Protein AF-A0A9D7JRC1-F1 (afdb_monomer_lite)

Structure (mmCIF, N/CA/C/O backbone):
data_AF-A0A9D7JRC1-F1
#
_entry.id   AF-A0A9D7JRC1-F1
#
loop_
_atom_site.group_PDB
_atom_site.id
_atom_site.type_symbol
_atom_site.label_atom_id
_atom_site.label_alt_id
_atom_site.label_comp_id
_atom_site.label_asym_id
_atom_site.label_entity_id
_atom_site.label_seq_id
_atom_site.pdbx_PDB_ins_code
_atom_site.Cartn_x
_atom_site.Cartn_y
_atom_site.Cartn_z
_atom_site.occupancy
_atom_site.B_iso_or_equiv
_atom_site.auth_seq_id
_atom_site.auth_comp_id
_atom_site.auth_asym_id
_atom_site.auth_atom_id
_atom_site.pdbx_PDB_model_num
ATOM 1 N N . MET A 1 1 ? -6.887 11.739 2.227 1.00 33.28 1 MET A N 1
ATOM 2 C CA . MET A 1 1 ? -5.736 11.980 3.111 1.00 33.28 1 MET A CA 1
ATOM 3 C C . MET A 1 1 ? -4.594 11.158 2.545 1.00 33.28 1 MET A C 1
ATOM 5 O O . MET A 1 1 ? -4.739 9.952 2.446 1.00 33.28 1 MET A O 1
ATOM 9 N N . HIS A 1 2 ? -3.573 11.806 1.991 1.00 31.41 2 HIS A N 1
ATOM 10 C CA . HIS A 1 2 ? -2.373 11.128 1.506 1.00 31.41 2 HIS A CA 1
ATOM 11 C C . HIS A 1 2 ? -1.482 10.971 2.737 1.00 31.41 2 HIS A C 1
ATOM 13 O O . HIS A 1 2 ? -1.171 11.988 3.360 1.00 31.41 2 HIS A O 1
ATOM 19 N N . ILE A 1 3 ? -1.153 9.743 3.146 1.00 41.97 3 ILE A N 1
ATOM 20 C CA . ILE A 1 3 ? -0.092 9.549 4.139 1.00 41.97 3 ILE A CA 1
ATOM 21 C C . ILE A 1 3 ? 1.194 9.801 3.362 1.00 41.97 3 ILE A C 1
ATOM 23 O O . ILE A 1 3 ? 1.732 8.914 2.715 1.00 41.97 3 ILE A O 1
ATOM 27 N N . GLY A 1 4 ? 1.553 11.079 3.262 1.00 35.25 4 GLY A N 1
ATOM 28 C CA . GLY A 1 4 ? 2.686 11.519 2.473 1.00 35.25 4 GLY A CA 1
ATOM 29 C C . GLY A 1 4 ? 3.962 11.108 3.174 1.00 35.25 4 GLY A C 1
ATOM 30 O O . GLY A 1 4 ? 4.413 11.793 4.083 1.00 35.25 4 GLY A O 1
ATOM 31 N N . PHE A 1 5 ? 4.566 10.028 2.715 1.00 43.34 5 PHE A N 1
ATOM 32 C CA . PHE A 1 5 ? 6.009 9.916 2.749 1.00 43.34 5 PHE A CA 1
ATOM 33 C C . PHE A 1 5 ? 6.489 10.697 1.517 1.00 43.34 5 PHE A C 1
ATOM 35 O O . PHE A 1 5 ? 6.494 10.199 0.402 1.00 43.34 5 PHE A O 1
ATOM 42 N N . GLN A 1 6 ? 6.748 11.997 1.639 1.00 33.25 6 GLN A N 1
ATOM 43 C CA . GLN A 1 6 ? 7.232 12.743 0.476 1.00 33.25 6 GLN A CA 1
ATOM 44 C C . GLN A 1 6 ? 8.695 12.388 0.209 1.00 33.25 6 GLN A C 1
ATOM 46 O O . GLN A 1 6 ? 9.556 12.537 1.074 1.00 33.25 6 GLN A O 1
ATOM 51 N N . SER A 1 7 ? 8.975 11.938 -1.013 1.00 42.53 7 SER A N 1
ATOM 52 C CA . SER A 1 7 ? 10.326 11.808 -1.548 1.00 42.53 7 SER A CA 1
ATOM 53 C C . SER A 1 7 ? 10.905 13.190 -1.825 1.00 42.53 7 SER A C 1
ATOM 55 O O . SER A 1 7 ? 10.762 13.740 -2.913 1.00 42.53 7 SER A O 1
ATOM 57 N N . THR A 1 8 ? 11.555 13.764 -0.817 1.00 30.92 8 THR A N 1
ATOM 58 C CA . THR A 1 8 ? 12.654 14.713 -0.994 1.00 30.92 8 THR A CA 1
ATOM 59 C C . THR A 1 8 ? 13.619 14.540 0.166 1.00 30.92 8 THR A C 1
ATOM 61 O O . THR A 1 8 ? 13.218 14.510 1.327 1.00 30.92 8 THR A O 1
ATOM 64 N N . ALA A 1 9 ? 14.901 14.404 -0.156 1.00 36.81 9 ALA A N 1
ATOM 65 C CA . ALA A 1 9 ? 15.977 14.329 0.813 1.00 36.81 9 ALA A CA 1
ATOM 66 C C . ALA A 1 9 ? 15.860 15.426 1.890 1.00 36.81 9 ALA A C 1
ATOM 68 O O . ALA A 1 9 ? 15.791 16.606 1.564 1.00 36.81 9 ALA A O 1
ATOM 69 N N . ALA A 1 10 ? 15.925 14.999 3.154 1.00 37.78 10 ALA A N 1
ATOM 70 C CA . ALA A 1 10 ? 16.220 15.809 4.333 1.00 37.78 10 ALA A CA 1
ATOM 71 C C . ALA A 1 10 ? 15.258 16.972 4.649 1.00 37.78 10 ALA A C 1
ATOM 73 O O . ALA A 1 10 ? 15.657 18.122 4.550 1.00 37.78 10 ALA A O 1
ATOM 74 N N . GLU A 1 11 ? 14.064 16.687 5.181 1.00 38.75 11 GLU A N 1
ATOM 75 C CA . GLU A 1 11 ? 13.362 17.629 6.072 1.00 38.75 11 GLU A CA 1
ATOM 76 C C . GLU A 1 11 ? 12.356 16.891 6.991 1.00 38.75 11 GLU A C 1
ATOM 78 O O . GLU A 1 11 ? 11.289 16.472 6.569 1.00 38.75 11 GLU A O 1
ATOM 83 N N . GLN A 1 12 ? 12.768 16.703 8.255 1.00 42.84 12 GLN A N 1
ATOM 84 C CA . GLN A 1 12 ? 11.981 16.395 9.469 1.00 42.84 12 GLN A CA 1
ATOM 85 C C . GLN A 1 12 ? 10.969 15.223 9.426 1.00 42.84 12 GLN A C 1
ATOM 87 O O . GLN A 1 12 ? 9.782 15.388 9.167 1.00 42.84 12 GLN A O 1
ATOM 92 N N . ASN A 1 13 ? 11.454 14.041 9.828 1.00 50.03 13 ASN A N 1
ATOM 93 C CA . ASN A 1 13 ? 10.688 12.809 10.057 1.00 50.03 13 ASN A CA 1
ATOM 94 C C . ASN A 1 13 ? 9.872 12.836 11.367 1.00 50.03 13 ASN A C 1
ATOM 96 O O . ASN A 1 13 ? 10.121 12.019 12.253 1.00 50.03 13 ASN A O 1
ATOM 100 N N . ASP A 1 14 ? 8.903 13.736 11.502 1.00 48.22 14 ASP A N 1
ATOM 101 C CA . ASP A 1 14 ? 7.807 13.483 12.442 1.00 48.22 14 ASP A CA 1
ATOM 102 C C . ASP A 1 14 ? 6.660 12.837 11.657 1.00 48.22 14 ASP A C 1
ATOM 104 O O . ASP A 1 14 ? 6.230 13.402 10.646 1.00 48.22 14 ASP A O 1
ATOM 108 N N . PRO A 1 15 ? 6.139 11.664 12.073 1.00 55.09 15 PRO A N 1
ATOM 109 C CA . PRO A 1 15 ? 4.918 11.137 11.484 1.00 55.09 15 PRO A CA 1
ATOM 110 C C . PRO A 1 15 ? 3.844 12.229 11.533 1.00 55.09 15 PRO A C 1
ATOM 112 O O . PRO A 1 15 ? 3.606 12.832 12.575 1.00 55.09 15 PRO A O 1
ATOM 115 N N . VAL A 1 16 ? 3.203 12.530 10.407 1.00 69.56 16 VAL A N 1
ATOM 116 C CA . VAL A 1 16 ? 2.115 13.529 10.357 1.00 69.56 16 VAL A CA 1
ATOM 117 C C . VAL A 1 16 ? 0.752 12.859 10.602 1.00 69.56 16 VAL A C 1
ATOM 119 O O . VAL A 1 16 ? -0.287 13.511 10.572 1.00 69.56 16 VAL A O 1
ATOM 122 N N . PHE A 1 17 ? 0.743 11.549 10.866 1.00 79.62 17 PHE A N 1
ATOM 123 C CA . PHE A 1 17 ? -0.460 10.744 11.035 1.00 79.62 17 PHE A CA 1
ATOM 124 C C . PHE A 1 17 ? -0.294 9.736 12.176 1.00 79.62 17 PHE A C 1
ATOM 126 O O . PHE A 1 17 ? 0.661 8.960 12.190 1.00 79.62 17 PHE A O 1
ATOM 133 N N . TYR A 1 18 ? -1.228 9.751 13.123 1.00 88.06 18 TYR A N 1
ATOM 134 C CA . TYR A 1 18 ? -1.221 8.912 14.320 1.00 88.06 18 TYR A CA 1
ATOM 135 C C . TYR A 1 18 ? -2.614 8.336 14.604 1.00 88.06 18 TYR A C 1
ATOM 137 O O . TYR A 1 18 ? -3.615 8.750 14.023 1.00 88.06 18 TYR A O 1
ATOM 145 N N . GLU A 1 19 ? -2.708 7.444 15.590 1.00 92.19 19 GLU A N 1
ATOM 146 C CA . GLU A 1 19 ? -3.973 6.850 16.048 1.00 92.19 19 GLU A CA 1
ATOM 147 C C . GLU A 1 19 ? -5.077 7.886 16.346 1.00 92.19 19 GLU A C 1
ATOM 149 O O . GLU A 1 19 ? -6.242 7.672 16.013 1.00 92.19 19 GLU A O 1
ATOM 154 N N . LYS A 1 20 ? -4.729 9.052 16.910 1.00 93.50 20 LYS A N 1
ATOM 155 C CA . LYS A 1 20 ? -5.700 10.131 17.185 1.00 93.50 20 LYS A CA 1
ATOM 156 C C . LYS A 1 20 ? -6.410 10.635 15.920 1.00 93.50 20 LYS A C 1
ATOM 158 O O . LYS A 1 20 ? -7.572 11.028 15.986 1.00 93.50 20 LYS A O 1
ATOM 163 N N . ASP A 1 21 ? -5.727 10.618 14.776 1.00 93.75 21 ASP A N 1
ATOM 164 C CA . ASP A 1 21 ? -6.281 11.072 13.501 1.00 93.75 21 ASP A CA 1
ATOM 165 C C . ASP A 1 21 ? -7.280 10.036 12.963 1.00 93.75 21 ASP A C 1
ATOM 167 O O . ASP A 1 21 ? -8.340 10.393 12.451 1.00 93.75 21 ASP A O 1
ATOM 171 N N . ILE A 1 22 ? -7.004 8.747 13.177 1.00 94.69 22 ILE A N 1
ATOM 172 C CA . ILE A 1 22 ? -7.907 7.627 12.868 1.00 94.69 22 ILE A CA 1
ATOM 173 C C . ILE A 1 22 ? -9.170 7.696 13.734 1.00 94.69 22 ILE A C 1
ATOM 175 O O . ILE A 1 22 ? -10.284 7.590 13.217 1.00 94.69 22 ILE A O 1
ATOM 179 N N . GLN A 1 23 ? -9.019 7.951 15.036 1.00 94.25 23 GLN A N 1
ATOM 180 C CA . GLN A 1 23 ? -10.153 8.140 15.946 1.00 94.25 23 GLN A CA 1
ATOM 181 C C . GLN A 1 23 ? -11.027 9.323 15.521 1.00 94.25 23 GLN A C 1
ATOM 183 O O . GLN A 1 23 ? -12.253 9.216 15.519 1.00 94.25 23 GLN A O 1
ATOM 188 N N . TYR A 1 24 ? -10.409 10.436 15.118 1.00 95.62 24 TYR A N 1
ATOM 189 C CA . TYR A 1 24 ? -11.132 11.587 14.585 1.00 95.62 24 TYR A CA 1
ATOM 190 C C . TYR A 1 24 ? -11.918 11.233 13.312 1.00 95.62 24 TYR A C 1
ATOM 192 O O . TY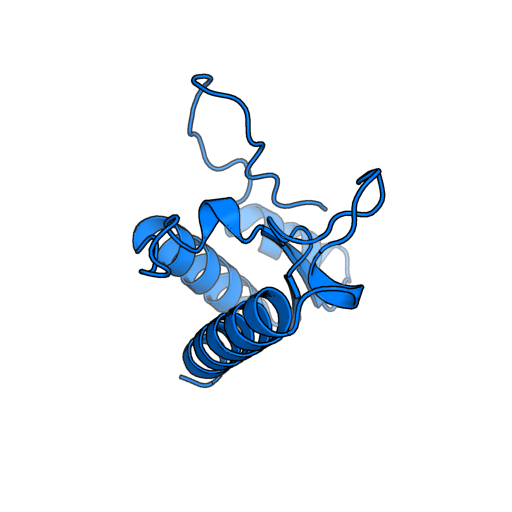R A 1 24 ? -13.097 11.570 13.207 1.00 95.62 24 TYR A O 1
ATOM 200 N N . ILE A 1 25 ? -11.304 10.510 12.369 1.00 95.88 25 ILE A N 1
ATOM 201 C CA . ILE A 1 25 ? -11.967 10.054 11.136 1.00 95.88 25 ILE A CA 1
ATOM 202 C C . ILE A 1 25 ? -13.177 9.166 11.460 1.00 95.88 25 ILE A C 1
ATOM 204 O O . ILE A 1 25 ? -14.251 9.363 10.890 1.00 95.88 25 ILE A O 1
ATOM 208 N N . HIS A 1 26 ? -13.038 8.234 12.404 1.00 94.88 26 HIS A N 1
ATOM 209 C CA . HIS A 1 26 ? -14.149 7.394 12.851 1.00 94.88 26 HIS A CA 1
ATOM 210 C C . HIS A 1 26 ? -15.282 8.228 13.470 1.00 94.88 26 HIS A C 1
ATOM 212 O O . HIS A 1 26 ? -16.444 8.086 13.092 1.00 94.88 26 HIS A O 1
ATOM 218 N N . GLN A 1 27 ? -14.950 9.154 14.378 1.00 96.62 27 GLN A N 1
ATOM 219 C CA . GLN A 1 27 ? -15.926 10.044 15.021 1.00 96.62 27 GLN A CA 1
ATOM 220 C C . GLN A 1 27 ? -16.645 10.960 14.022 1.00 96.62 27 GLN A C 1
ATOM 222 O O . GLN A 1 27 ? -17.802 11.318 14.240 1.00 96.62 27 GLN A O 1
ATOM 227 N N . ALA A 1 28 ? -15.991 11.313 12.915 1.00 97.12 28 ALA A N 1
ATOM 228 C CA . ALA A 1 28 ? -16.595 12.066 11.822 1.00 97.12 28 ALA A CA 1
ATOM 229 C C . ALA A 1 28 ? -17.577 11.234 10.966 1.00 97.12 28 ALA A C 1
ATOM 231 O O . ALA A 1 28 ? -18.221 11.787 10.075 1.00 97.12 28 ALA A O 1
ATOM 232 N N . GLY A 1 29 ? -17.731 9.933 11.239 1.00 97.00 29 GLY A N 1
ATOM 233 C CA . GLY A 1 29 ? -18.706 9.054 10.590 1.00 97.00 29 GLY A CA 1
ATOM 234 C C . GLY A 1 29 ? -18.211 8.379 9.309 1.00 97.00 29 GLY A C 1
ATOM 235 O O . GLY A 1 29 ? -19.022 7.817 8.573 1.00 97.00 29 GLY A O 1
ATOM 236 N N . PHE A 1 30 ? -16.907 8.426 9.024 1.00 97.38 30 PHE A N 1
ATOM 237 C CA . PHE A 1 30 ? -16.315 7.641 7.940 1.00 97.38 30 PHE A CA 1
ATOM 238 C C . PHE A 1 30 ? -16.162 6.174 8.357 1.00 97.38 30 PHE A C 1
ATOM 240 O O . PHE A 1 30 ? -16.066 5.856 9.540 1.00 97.38 30 PHE A O 1
ATOM 247 N N . ASP A 1 31 ? -16.113 5.273 7.376 1.00 96.31 31 ASP A N 1
ATOM 248 C CA . ASP A 1 31 ? -16.023 3.826 7.606 1.00 96.31 31 ASP A CA 1
ATOM 249 C C . ASP A 1 31 ? -14.761 3.176 7.008 1.00 96.31 31 ASP A C 1
ATOM 251 O O . ASP A 1 31 ? -14.514 1.983 7.213 1.00 96.31 31 ASP A O 1
ATOM 255 N N . HIS A 1 32 ? -13.947 3.947 6.281 1.00 96.69 32 HIS A N 1
ATOM 256 C CA . HIS A 1 32 ? -12.663 3.504 5.755 1.00 96.69 32 HIS A CA 1
ATOM 257 C C . HIS A 1 32 ? -11.705 4.662 5.464 1.00 96.69 32 HIS A C 1
ATOM 259 O O . HIS A 1 32 ? -12.115 5.813 5.305 1.00 96.69 32 HIS A O 1
ATOM 265 N N . ILE A 1 33 ? -10.423 4.324 5.326 1.00 95.12 33 ILE A N 1
ATOM 266 C CA . ILE A 1 33 ? -9.387 5.206 4.788 1.00 95.12 33 ILE A CA 1
ATOM 267 C C . ILE A 1 33 ? -8.733 4.588 3.549 1.00 95.12 33 ILE A C 1
ATOM 269 O O . ILE A 1 33 ? -8.711 3.370 3.370 1.00 95.12 33 ILE A O 1
ATOM 273 N N . ARG A 1 34 ? -8.163 5.443 2.699 1.00 96.38 34 ARG A N 1
ATOM 274 C CA . ARG A 1 34 ? -7.266 5.048 1.608 1.00 96.38 34 ARG A CA 1
ATOM 275 C C . ARG A 1 34 ? -5.841 5.403 2.006 1.00 96.38 34 ARG A C 1
ATOM 277 O O . ARG A 1 34 ? -5.575 6.573 2.275 1.00 96.38 34 ARG A O 1
ATOM 284 N N . LEU A 1 35 ? -4.962 4.412 2.008 1.00 94.06 35 LEU A N 1
ATOM 285 C CA . LEU A 1 35 ? -3.563 4.515 2.391 1.00 94.06 35 LEU A CA 1
ATOM 286 C C . LEU A 1 35 ? -2.679 4.336 1.146 1.00 94.06 35 LEU A C 1
ATOM 288 O O . LEU A 1 35 ? -2.406 3.202 0.751 1.00 94.06 35 LEU A O 1
ATOM 292 N N . PRO A 1 36 ? -2.286 5.442 0.488 1.00 94.44 36 PRO A N 1
ATOM 293 C CA . PRO A 1 36 ? -1.316 5.397 -0.594 1.00 94.44 36 PRO A CA 1
ATOM 294 C C . PRO A 1 36 ? 0.085 5.113 -0.046 1.00 94.44 36 PRO A C 1
ATOM 296 O O . PRO A 1 36 ? 0.483 5.707 0.952 1.00 94.44 36 PRO A O 1
ATOM 299 N N . VAL A 1 37 ? 0.811 4.227 -0.715 1.00 93.19 37 VAL A N 1
ATOM 300 C CA . VAL A 1 37 ? 2.200 3.864 -0.415 1.00 93.19 37 VAL A CA 1
ATOM 301 C C . VAL A 1 37 ? 3.007 3.852 -1.704 1.00 93.19 37 VAL A C 1
ATOM 303 O O . VAL A 1 37 ? 2.481 3.470 -2.751 1.00 93.19 37 VAL A O 1
ATOM 306 N N . ASP A 1 38 ? 4.279 4.229 -1.634 1.00 94.69 38 ASP A N 1
ATOM 307 C CA . ASP A 1 38 ? 5.146 4.253 -2.809 1.00 94.69 38 ASP A CA 1
ATOM 308 C C . ASP A 1 38 ? 6.192 3.142 -2.746 1.00 94.69 38 ASP A C 1
ATOM 310 O O . ASP A 1 38 ? 6.729 2.805 -1.686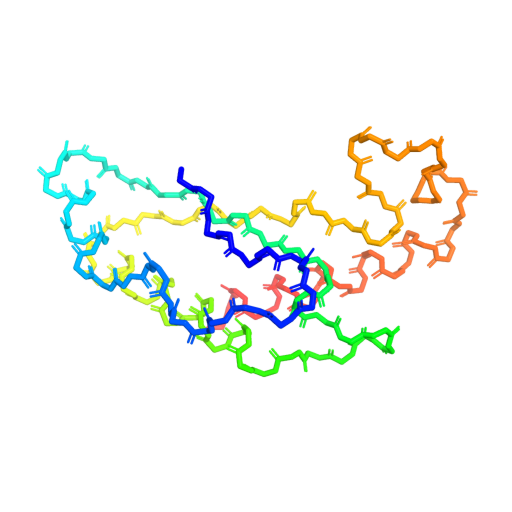 1.00 94.69 38 ASP A O 1
ATOM 314 N N . GLU A 1 39 ? 6.529 2.59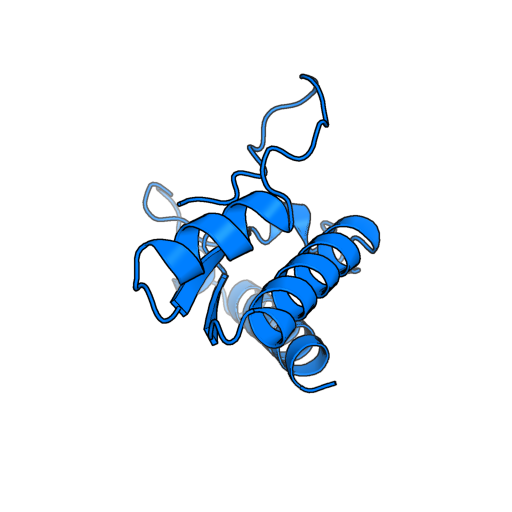4 -3.914 1.00 95.31 39 GLU A N 1
ATOM 315 C CA . GLU A 1 39 ? 7.543 1.550 -4.055 1.00 95.31 39 GLU A CA 1
ATOM 316 C C . GLU A 1 39 ? 8.878 1.959 -3.425 1.00 95.31 39 GLU A C 1
ATOM 318 O O . GLU A 1 39 ? 9.581 1.130 -2.849 1.00 95.31 39 GLU A O 1
ATOM 323 N N . GLU A 1 40 ? 9.227 3.244 -3.525 1.00 94.69 40 GLU A N 1
ATOM 324 C CA . GLU A 1 40 ? 10.515 3.748 -3.061 1.00 94.69 40 GLU A CA 1
ATOM 325 C C . GLU A 1 40 ? 10.676 3.820 -1.546 1.00 94.69 40 GLU A C 1
ATOM 327 O O . GLU A 1 40 ? 11.807 3.823 -1.069 1.00 94.69 40 GLU A O 1
ATOM 332 N N . GLN A 1 41 ? 9.565 3.850 -0.811 1.00 93.38 41 GLN A N 1
ATOM 333 C CA . GLN A 1 41 ? 9.568 3.878 0.652 1.00 93.38 41 GLN A CA 1
ATOM 334 C C . GLN A 1 41 ? 9.465 2.489 1.246 1.00 93.38 41 GLN A C 1
ATOM 336 O O . GLN A 1 41 ? 9.995 2.255 2.321 1.00 93.38 41 GLN A O 1
ATOM 341 N N . LEU A 1 42 ? 8.728 1.595 0.583 1.00 95.94 42 LEU A N 1
ATOM 342 C CA . LEU A 1 42 ? 8.491 0.251 1.090 1.00 95.94 42 LEU A CA 1
ATOM 343 C C . LEU A 1 42 ? 9.629 -0.702 0.742 1.00 95.94 42 LEU A C 1
ATOM 345 O O . LEU A 1 42 ? 9.916 -1.600 1.530 1.00 95.94 42 LEU A O 1
ATOM 349 N N . TRP A 1 43 ? 10.286 -0.525 -0.406 1.00 97.62 43 TRP A N 1
ATOM 350 C CA . TRP A 1 43 ? 11.370 -1.410 -0.819 1.00 97.62 43 TRP A CA 1
ATOM 351 C C . TRP A 1 43 ? 12.600 -0.654 -1.301 1.00 97.62 43 TRP A C 1
ATOM 353 O O . TRP A 1 43 ? 12.519 0.331 -2.042 1.00 97.62 43 TRP A O 1
ATOM 363 N N . THR A 1 44 ? 13.763 -1.200 -0.962 1.00 95.81 44 THR A N 1
ATOM 364 C CA . THR A 1 44 ? 15.057 -0.809 -1.517 1.00 95.81 44 THR A CA 1
ATOM 365 C C . THR A 1 44 ? 15.113 -1.068 -3.031 1.00 95.81 44 THR A C 1
ATOM 367 O O . THR A 1 44 ? 14.297 -1.798 -3.598 1.00 95.81 44 THR A O 1
ATOM 370 N N . LEU A 1 45 ? 16.131 -0.528 -3.713 1.00 92.69 45 LEU A N 1
ATOM 371 C CA . LEU A 1 45 ? 16.350 -0.785 -5.148 1.00 92.69 45 LEU A CA 1
ATOM 372 C C . LEU A 1 45 ? 16.567 -2.272 -5.485 1.00 92.69 45 LEU A C 1
ATOM 374 O O . LEU A 1 45 ? 16.286 -2.688 -6.606 1.00 92.69 45 LEU A O 1
ATOM 378 N N . ASP A 1 46 ? 17.076 -3.064 -4.537 1.00 92.56 46 ASP A N 1
ATOM 379 C CA . ASP A 1 46 ? 17.250 -4.515 -4.663 1.00 92.56 46 ASP A CA 1
ATOM 380 C C . ASP A 1 46 ? 16.015 -5.326 -4.224 1.00 92.56 46 ASP A C 1
ATOM 382 O O . ASP A 1 46 ? 16.062 -6.554 -4.224 1.00 92.56 46 ASP A O 1
ATOM 386 N N . GLY A 1 47 ? 14.900 -4.663 -3.892 1.00 92.00 47 GLY A N 1
ATOM 387 C CA . GLY A 1 47 ? 13.618 -5.303 -3.585 1.00 92.00 47 GLY A CA 1
ATOM 388 C C . GLY A 1 47 ? 13.500 -5.862 -2.164 1.00 92.00 47 GLY A C 1
ATOM 389 O O . GLY A 1 47 ? 12.599 -6.657 -1.899 1.00 92.00 47 GLY A O 1
ATOM 390 N N . ARG A 1 48 ? 14.390 -5.477 -1.240 1.00 96.38 48 ARG A N 1
ATOM 391 C CA . ARG A 1 48 ? 14.251 -5.798 0.189 1.00 96.38 48 ARG A CA 1
ATOM 392 C C . ARG A 1 48 ? 13.306 -4.802 0.850 1.00 96.38 48 ARG A C 1
ATOM 394 O O . ARG A 1 48 ? 13.287 -3.637 0.469 1.00 96.38 48 ARG A O 1
ATOM 401 N N . ARG A 1 49 ? 12.538 -5.257 1.840 1.00 97.00 49 ARG A N 1
ATOM 402 C CA . ARG A 1 49 ? 11.635 -4.389 2.604 1.00 97.00 49 ARG A CA 1
ATOM 403 C C . ARG A 1 49 ? 12.424 -3.352 3.400 1.00 97.00 49 ARG A C 1
ATOM 405 O O . ARG A 1 49 ? 13.446 -3.669 4.007 1.00 97.00 49 ARG A O 1
ATOM 412 N N . GLU A 1 50 ? 11.900 -2.140 3.430 1.00 97.12 50 GLU A N 1
ATOM 413 C CA . GLU A 1 50 ? 12.239 -1.124 4.417 1.00 97.12 50 GLU A CA 1
ATOM 414 C C . GLU A 1 50 ? 11.400 -1.399 5.673 1.00 97.12 50 GLU A C 1
ATOM 416 O O . GLU A 1 50 ? 10.210 -1.081 5.735 1.00 97.12 50 GLU A O 1
ATOM 421 N N . GLU A 1 51 ? 12.008 -2.056 6.664 1.00 95.38 51 GLU A N 1
ATOM 422 C CA . GLU A 1 51 ? 11.306 -2.593 7.843 1.00 95.38 51 GLU A CA 1
ATOM 423 C C . GLU A 1 51 ? 10.509 -1.525 8.605 1.00 95.38 51 GLU A C 1
ATOM 425 O O . GLU A 1 51 ? 9.366 -1.761 8.990 1.00 95.38 51 GLU A O 1
ATOM 430 N N . GLU A 1 52 ? 11.066 -0.322 8.767 1.00 91.56 52 GLU A N 1
ATOM 431 C CA . GLU A 1 52 ? 10.377 0.780 9.449 1.00 91.56 52 GLU A CA 1
ATOM 432 C C . GLU A 1 52 ? 9.135 1.251 8.680 1.00 91.56 52 GLU A C 1
ATOM 434 O O . GLU A 1 52 ? 8.106 1.542 9.286 1.00 91.56 52 GLU A O 1
ATOM 439 N N . ALA A 1 53 ? 9.182 1.277 7.345 1.00 92.25 53 ALA A N 1
ATOM 440 C CA . ALA A 1 53 ? 8.037 1.678 6.532 1.00 92.25 53 ALA A CA 1
ATOM 441 C C . ALA A 1 53 ? 6.907 0.638 6.605 1.00 92.25 53 ALA A C 1
ATOM 443 O O . ALA A 1 53 ? 5.741 0.991 6.799 1.00 92.25 53 ALA A O 1
ATOM 444 N N . PHE A 1 54 ? 7.252 -0.652 6.539 1.00 94.69 54 PHE A N 1
ATOM 445 C CA . PHE A 1 54 ? 6.296 -1.741 6.749 1.00 94.69 54 PHE A CA 1
ATOM 446 C C . PHE A 1 54 ? 5.723 -1.742 8.168 1.00 94.69 54 PHE A C 1
ATOM 448 O O . PHE A 1 54 ? 4.522 -1.960 8.338 1.00 94.69 54 PHE A O 1
ATOM 455 N N . LYS A 1 55 ? 6.545 -1.444 9.180 1.00 93.06 55 LYS A N 1
ATOM 456 C CA . LYS A 1 55 ? 6.092 -1.307 10.565 1.00 93.06 55 LYS A CA 1
ATOM 457 C C . LYS A 1 55 ? 5.089 -0.162 10.709 1.00 93.06 55 LYS A C 1
ATOM 459 O O . LYS A 1 55 ? 4.018 -0.378 11.262 1.00 93.06 55 LYS A O 1
ATOM 464 N N . LEU A 1 56 ? 5.392 1.026 10.184 1.00 92.00 56 LEU A N 1
ATOM 465 C CA . LEU A 1 56 ? 4.484 2.178 10.234 1.00 92.00 56 LEU A CA 1
ATOM 466 C C . LEU A 1 56 ? 3.156 1.898 9.520 1.00 92.00 56 LEU A C 1
ATOM 468 O O . LEU A 1 56 ? 2.090 2.260 10.019 1.00 92.00 56 LEU A O 1
ATOM 472 N N . MET A 1 57 ? 3.206 1.227 8.367 1.00 94.25 57 MET A N 1
ATOM 473 C CA . MET A 1 57 ? 2.007 0.780 7.658 1.00 94.25 57 MET A CA 1
ATOM 474 C C . MET A 1 57 ? 1.197 -0.216 8.500 1.00 94.25 57 MET A C 1
ATOM 476 O O . MET A 1 57 ? -0.017 -0.059 8.613 1.00 94.25 57 MET A O 1
ATOM 480 N N . GLY A 1 58 ? 1.854 -1.200 9.119 1.00 94.94 58 GLY A N 1
ATOM 481 C CA . GLY A 1 58 ? 1.22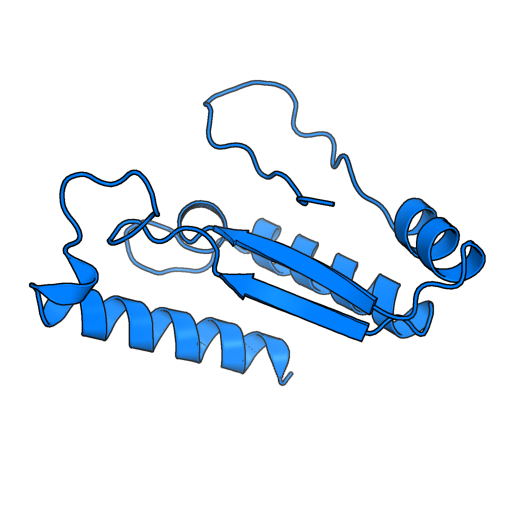0 -2.169 10.015 1.00 94.94 58 GLY A CA 1
ATOM 482 C C . GLY A 1 58 ? 0.573 -1.516 11.239 1.00 94.94 58 GLY A C 1
ATOM 483 O O . GLY A 1 58 ? -0.595 -1.778 11.518 1.00 94.94 58 GLY A O 1
ATOM 484 N N . ASP A 1 59 ? 1.285 -0.609 11.914 1.00 93.44 59 ASP A N 1
ATOM 485 C CA . ASP A 1 59 ? 0.766 0.155 13.056 1.00 93.44 59 ASP A CA 1
ATOM 486 C C . ASP A 1 59 ? -0.493 0.951 12.646 1.00 93.44 59 ASP A C 1
ATOM 488 O O . ASP A 1 59 ? -1.513 0.919 13.334 1.00 93.44 59 ASP A O 1
ATOM 492 N N . CYS A 1 60 ? -0.460 1.611 11.481 1.00 93.81 60 CYS A N 1
ATOM 493 C CA . CYS A 1 60 ? -1.600 2.353 10.936 1.00 93.81 60 CYS A CA 1
ATOM 494 C C . CYS A 1 60 ? -2.814 1.452 10.660 1.00 93.81 60 CYS A C 1
ATOM 496 O O . CYS A 1 60 ? -3.942 1.805 11.020 1.00 93.81 60 CYS A O 1
ATOM 498 N N . ILE A 1 61 ? -2.597 0.279 10.054 1.00 95.12 61 ILE A N 1
ATOM 499 C CA . ILE A 1 61 ? -3.659 -0.708 9.811 1.00 95.12 61 ILE A CA 1
ATOM 500 C C . ILE A 1 61 ? -4.262 -1.166 11.140 1.00 95.12 61 ILE A C 1
ATOM 502 O O . ILE A 1 61 ? -5.483 -1.132 11.291 1.00 95.12 61 ILE A O 1
ATOM 506 N N . GLN A 1 62 ? -3.425 -1.493 12.125 1.00 95.12 62 GLN A N 1
ATOM 507 C CA . GLN A 1 62 ? -3.875 -1.936 13.441 1.00 95.12 62 GLN A CA 1
ATOM 508 C C . GLN A 1 62 ? -4.725 -0.869 14.148 1.00 95.12 62 GLN A C 1
ATOM 510 O O . GLN A 1 62 ? -5.784 -1.172 14.700 1.00 95.12 62 GLN A O 1
ATOM 515 N N . TRP A 1 63 ? -4.310 0.399 14.109 1.00 95.44 63 TRP A N 1
ATOM 516 C CA . TRP A 1 63 ? -5.107 1.501 14.652 1.00 95.44 63 TRP A CA 1
ATOM 517 C C . TRP A 1 63 ? -6.468 1.642 13.955 1.00 95.44 63 TRP A C 1
ATOM 519 O O . TRP A 1 63 ? -7.478 1.896 14.622 1.00 95.44 63 TRP A O 1
ATOM 529 N N . CYS A 1 64 ? -6.520 1.463 12.628 1.00 95.50 64 CYS A N 1
ATOM 530 C CA . CYS A 1 64 ? -7.777 1.473 11.877 1.00 95.50 64 CYS A CA 1
ATOM 531 C C . CYS A 1 64 ? -8.693 0.333 12.317 1.00 95.50 64 CYS A C 1
ATOM 533 O O . CYS A 1 64 ? -9.855 0.584 12.632 1.00 95.50 64 CYS A O 1
ATOM 535 N N . GLU A 1 65 ? -8.164 -0.888 12.408 1.00 93.75 65 GLU A N 1
ATOM 536 C CA . GLU A 1 65 ? -8.916 -2.064 12.849 1.00 93.75 65 GLU A CA 1
ATOM 537 C C . GLU A 1 65 ? -9.489 -1.876 14.256 1.00 93.75 65 GLU A C 1
ATOM 539 O O . GLU A 1 65 ? -10.687 -2.075 14.466 1.00 93.75 65 GLU A O 1
ATOM 544 N N . HIS A 1 66 ? -8.671 -1.410 15.206 1.00 94.81 66 HIS A N 1
ATOM 545 C CA . HIS A 1 66 ? -9.112 -1.117 16.573 1.00 94.81 66 HIS A CA 1
ATOM 546 C C . HIS A 1 66 ? -10.201 -0.036 16.632 1.00 94.81 66 HIS A C 1
ATOM 548 O O . HIS A 1 66 ? -11.065 -0.075 17.508 1.00 94.81 66 HIS A O 1
ATOM 554 N N . SER A 1 67 ? -10.182 0.912 15.694 1.00 94.12 67 SER A N 1
ATOM 555 C CA . SER A 1 67 ? -11.183 1.978 15.579 1.00 94.12 67 SER A CA 1
ATOM 556 C C . SER A 1 67 ? -12.393 1.584 14.718 1.00 94.12 67 SER A C 1
ATOM 558 O O . SER A 1 67 ? -13.279 2.406 14.497 1.00 94.12 67 SER A O 1
ATOM 560 N N . GLY A 1 68 ? -12.451 0.351 14.199 1.00 94.50 68 GLY A N 1
ATOM 561 C CA . GLY A 1 68 ? -13.532 -0.121 13.329 1.00 94.50 68 GLY A CA 1
ATOM 562 C C . GLY A 1 68 ? -13.529 0.480 11.916 1.00 94.50 68 GLY A C 1
ATOM 563 O O . GLY A 1 68 ? -14.554 0.442 11.233 1.00 94.50 68 GLY A O 1
ATOM 564 N N . LEU A 1 69 ? -12.403 1.043 11.473 1.00 96.75 69 LEU A N 1
ATOM 565 C CA . LEU A 1 69 ? -12.206 1.571 10.124 1.00 96.75 69 LEU A CA 1
ATOM 566 C C . LEU A 1 69 ? -11.558 0.521 9.221 1.00 96.75 69 LEU A C 1
ATOM 568 O O . LEU A 1 69 ? -10.593 -0.139 9.596 1.00 96.75 69 LEU A O 1
ATOM 572 N N . ARG A 1 70 ? -12.058 0.400 7.989 1.00 96.62 70 ARG A N 1
ATOM 573 C CA . ARG A 1 70 ? -11.420 -0.430 6.955 1.00 96.62 70 ARG A CA 1
ATOM 574 C C . ARG A 1 70 ? -10.286 0.337 6.274 1.00 96.62 70 ARG A C 1
ATOM 576 O O . ARG A 1 70 ? -10.315 1.565 6.202 1.00 96.62 70 ARG A O 1
ATOM 583 N N . VAL A 1 71 ? -9.319 -0.378 5.707 1.00 96.12 71 VAL A N 1
ATOM 584 C CA . VAL A 1 71 ? -8.186 0.232 4.995 1.00 96.12 71 VAL A CA 1
ATOM 585 C C . VAL A 1 71 ? -8.151 -0.245 3.549 1.00 96.12 71 VAL A C 1
ATOM 587 O O . VAL A 1 71 ? -8.236 -1.438 3.273 1.00 96.12 71 VAL A O 1
ATOM 590 N N . ILE A 1 72 ? -8.017 0.699 2.619 1.00 96.75 72 ILE A N 1
ATOM 591 C CA . ILE A 1 72 ? -7.706 0.436 1.213 1.00 96.75 72 ILE A CA 1
ATOM 592 C C . ILE A 1 72 ? -6.243 0.809 0.995 1.00 96.75 72 ILE A C 1
ATOM 594 O O . ILE A 1 72 ? -5.916 1.996 0.957 1.00 96.75 72 ILE A O 1
ATOM 598 N N . ILE A 1 73 ? -5.376 -0.191 0.848 1.00 95.88 73 ILE A N 1
ATOM 599 C CA . ILE A 1 73 ? -3.971 0.024 0.489 1.00 95.88 73 ILE A CA 1
ATOM 600 C C . ILE A 1 73 ? -3.873 0.294 -1.014 1.00 95.88 73 ILE A C 1
ATOM 602 O O . ILE A 1 73 ? -4.457 -0.425 -1.825 1.00 95.88 73 ILE A O 1
ATOM 606 N N . ASP A 1 74 ? -3.139 1.338 -1.377 1.00 95.19 74 ASP A N 1
ATOM 607 C CA . ASP A 1 74 ? -2.937 1.781 -2.753 1.00 95.19 74 ASP A CA 1
ATOM 608 C C . ASP A 1 74 ? -1.441 1.911 -3.037 1.00 95.19 74 ASP A C 1
ATOM 610 O O . ASP A 1 74 ? -0.816 2.869 -2.596 1.00 95.19 74 ASP A O 1
ATOM 614 N N . LEU A 1 75 ? -0.858 0.964 -3.776 1.00 94.62 75 LEU A N 1
ATOM 615 C CA . LEU A 1 75 ? 0.518 1.099 -4.260 1.00 94.62 75 LEU A CA 1
ATOM 616 C C . LEU A 1 75 ? 0.541 2.152 -5.378 1.00 94.62 75 LEU A C 1
ATOM 618 O O . LEU A 1 75 ? 0.222 1.858 -6.531 1.00 94.62 75 LEU A O 1
ATOM 622 N N . HIS A 1 76 ? 0.831 3.393 -4.996 1.00 93.81 76 HIS A N 1
ATOM 623 C CA . HIS A 1 76 ? 0.487 4.591 -5.753 1.00 93.81 76 HIS A CA 1
ATOM 624 C C . HIS A 1 76 ? 1.533 4.950 -6.808 1.00 93.81 76 HIS A C 1
ATOM 626 O O . HIS A 1 76 ? 1.190 5.313 -7.937 1.00 93.81 76 HIS A O 1
ATOM 632 N N . ILE A 1 77 ? 2.809 4.846 -6.437 1.00 92.81 77 ILE A N 1
ATOM 633 C CA . ILE A 1 77 ? 3.950 5.158 -7.296 1.00 92.81 77 ILE A CA 1
ATOM 634 C C . ILE A 1 77 ? 4.855 3.939 -7.386 1.00 92.81 77 ILE A C 1
ATOM 636 O O . ILE A 1 77 ? 5.297 3.392 -6.378 1.00 92.81 77 ILE A O 1
ATOM 640 N N . LEU A 1 78 ? 5.165 3.555 -8.621 1.00 94.38 78 LEU A N 1
ATOM 641 C CA . LEU A 1 78 ? 6.194 2.582 -8.951 1.00 94.38 78 LEU A CA 1
ATOM 642 C C . LEU A 1 78 ? 7.385 3.312 -9.568 1.00 94.38 78 LEU A C 1
ATOM 644 O O . LEU A 1 78 ? 7.226 4.281 -10.319 1.00 94.38 78 LEU A O 1
ATOM 648 N N . ARG A 1 79 ? 8.590 2.787 -9.357 1.00 93.81 79 ARG A N 1
ATOM 649 C CA . ARG A 1 79 ? 9.791 3.266 -10.058 1.00 93.81 79 ARG A CA 1
ATOM 650 C C . ARG A 1 79 ? 9.650 3.094 -11.572 1.00 93.81 79 ARG A C 1
ATOM 652 O O . ARG A 1 79 ? 10.153 3.906 -12.344 1.00 93.81 79 ARG A O 1
ATOM 659 N N . SER A 1 80 ? 8.910 2.070 -11.997 1.00 94.06 80 SER A N 1
ATOM 660 C CA . SER A 1 80 ? 8.604 1.772 -13.399 1.00 94.06 80 SER A CA 1
ATOM 661 C C . SER A 1 80 ? 7.338 2.460 -13.932 1.00 94.06 80 SER A C 1
ATOM 663 O O . SER A 1 80 ? 7.061 2.374 -15.135 1.00 94.06 80 SER A O 1
ATOM 665 N N . HIS A 1 81 ? 6.558 3.137 -13.075 1.00 93.00 81 HIS A N 1
ATOM 666 C CA . HIS A 1 81 ? 5.349 3.858 -13.474 1.00 93.00 81 HIS A CA 1
ATOM 667 C C . HIS A 1 81 ? 4.853 4.859 -12.413 1.00 93.00 81 HIS A C 1
ATOM 669 O O . HIS A 1 81 ? 4.487 4.495 -11.302 1.00 93.00 81 HIS A O 1
ATOM 675 N N . HIS A 1 82 ? 4.646 6.108 -12.832 1.00 88.88 82 HIS A N 1
ATOM 676 C CA . HIS A 1 82 ? 3.674 7.023 -12.216 1.00 88.88 82 HIS A CA 1
ATOM 677 C C . HIS A 1 82 ? 2.952 7.846 -13.295 1.00 88.88 82 HIS A C 1
ATOM 679 O O . HIS A 1 82 ? 3.329 7.796 -14.469 1.00 88.88 82 HIS A O 1
ATOM 685 N N . PHE A 1 83 ? 1.881 8.560 -12.936 1.00 81.31 83 PHE A N 1
ATOM 686 C CA . PHE A 1 83 ? 0.986 9.217 -13.903 1.00 81.31 83 PHE A CA 1
ATOM 687 C C . PHE A 1 83 ? 1.720 10.192 -14.842 1.00 81.31 83 PHE A C 1
ATOM 689 O O . PHE A 1 83 ? 1.539 10.145 -16.060 1.00 81.31 83 PHE A O 1
ATOM 696 N N . ASN A 1 84 ? 2.615 11.005 -14.277 1.00 86.50 84 ASN A N 1
ATOM 697 C CA . ASN A 1 84 ? 3.381 12.022 -15.003 1.00 86.50 84 ASN A CA 1
ATOM 698 C C . ASN A 1 84 ? 4.643 11.481 -15.697 1.00 86.50 84 ASN A C 1
ATOM 700 O O . ASN A 1 84 ? 5.368 12.253 -16.322 1.00 86.50 84 ASN A O 1
ATOM 704 N N . ALA A 1 85 ? 4.917 10.175 -15.612 1.00 86.62 85 ALA A N 1
ATOM 705 C CA . ALA A 1 85 ? 6.118 9.599 -16.200 1.00 86.62 85 ALA A CA 1
ATOM 706 C C . ALA A 1 85 ? 6.040 9.636 -17.736 1.00 86.62 85 ALA A C 1
ATOM 708 O O . ALA A 1 85 ? 5.093 9.110 -18.344 1.00 86.62 85 ALA A O 1
ATOM 709 N N . ALA A 1 86 ? 7.042 10.261 -18.362 1.00 89.81 86 ALA A N 1
ATOM 710 C CA . ALA A 1 86 ? 7.183 10.305 -19.818 1.00 89.81 86 ALA A CA 1
ATOM 711 C C . ALA A 1 86 ? 7.391 8.893 -20.383 1.00 89.81 86 ALA A C 1
ATOM 713 O O . ALA A 1 86 ? 6.710 8.484 -21.323 1.00 89.81 86 ALA A O 1
ATOM 714 N N . GLU A 1 87 ? 8.272 8.127 -19.743 1.00 92.38 87 GLU A N 1
ATOM 715 C CA . GLU A 1 87 ? 8.455 6.705 -20.000 1.00 92.38 87 GLU A CA 1
ATOM 716 C C . GLU A 1 87 ? 7.667 5.885 -18.982 1.00 92.38 87 GLU A C 1
ATOM 718 O O . GLU A 1 87 ? 7.639 6.207 -17.796 1.00 92.38 87 GLU A O 1
ATOM 723 N N . LYS A 1 88 ? 7.039 4.797 -19.438 1.00 94.62 88 LYS A N 1
ATOM 724 C CA . LYS A 1 88 ? 6.296 3.874 -18.569 1.00 94.62 88 LYS A CA 1
ATOM 725 C C . LYS A 1 88 ? 6.778 2.432 -18.772 1.00 94.62 88 LYS A C 1
ATOM 727 O O . LYS A 1 88 ? 6.065 1.645 -19.402 1.00 94.62 88 LYS A O 1
ATOM 732 N N . PRO A 1 89 ? 7.992 2.095 -18.290 1.00 95.69 89 PRO A N 1
ATOM 733 C CA . PRO A 1 89 ? 8.590 0.772 -18.450 1.00 95.69 89 PRO A CA 1
ATOM 734 C C . PRO A 1 89 ? 7.700 -0.400 -18.039 1.00 95.69 89 PRO A C 1
ATOM 736 O O . PRO A 1 89 ? 7.772 -1.442 -18.683 1.00 95.69 89 PRO A O 1
ATOM 739 N N . LEU A 1 90 ? 6.815 -0.226 -17.047 1.00 96.06 90 LEU A N 1
ATOM 740 C CA . LEU A 1 90 ? 5.863 -1.264 -16.633 1.00 96.06 90 LEU A CA 1
ATOM 741 C C . LEU A 1 90 ? 5.076 -1.860 -17.816 1.00 96.06 90 LEU A C 1
ATOM 743 O O . LEU A 1 90 ? 4.773 -3.048 -17.839 1.00 96.06 90 LEU A O 1
ATOM 747 N N . TRP A 1 91 ? 4.763 -1.053 -18.830 1.00 95.44 91 TRP A N 1
ATOM 748 C CA . TRP A 1 91 ? 3.961 -1.490 -19.977 1.00 95.44 91 TRP A CA 1
ATOM 749 C C . TRP A 1 91 ? 4.790 -1.961 -21.174 1.00 95.44 91 TRP A C 1
ATOM 751 O O . TRP A 1 91 ? 4.223 -2.486 -22.129 1.00 95.44 91 TRP A O 1
ATOM 761 N N . THR A 1 92 ? 6.110 -1.767 -21.155 1.00 96.38 92 THR A N 1
ATOM 762 C CA . THR A 1 92 ? 6.982 -2.027 -22.314 1.00 96.38 92 THR A CA 1
ATOM 763 C C . THR A 1 92 ? 8.096 -3.031 -22.038 1.00 96.38 92 THR A C 1
ATOM 765 O O . THR A 1 92 ? 8.639 -3.590 -22.989 1.00 96.38 92 THR A O 1
ATOM 768 N N . LYS A 1 93 ? 8.426 -3.281 -20.767 1.00 97.75 93 LYS A N 1
ATOM 769 C CA . LYS A 1 93 ? 9.528 -4.142 -20.333 1.00 97.75 93 LYS A CA 1
ATOM 770 C C . LYS A 1 93 ? 9.005 -5.286 -19.456 1.00 97.75 93 LYS A C 1
ATOM 772 O O . LYS A 1 93 ? 8.560 -5.014 -18.338 1.00 97.75 93 LYS A O 1
ATOM 777 N N . PRO A 1 94 ? 9.054 -6.550 -19.919 1.00 97.94 94 PRO A N 1
ATOM 778 C CA . PRO A 1 94 ? 8.635 -7.704 -19.121 1.00 97.94 94 PRO A CA 1
ATOM 779 C C . PRO A 1 94 ? 9.340 -7.792 -17.761 1.00 97.94 94 PRO A C 1
ATOM 781 O O . PRO A 1 94 ? 8.704 -8.098 -16.759 1.00 97.94 94 PRO A O 1
ATOM 784 N N . GLU A 1 95 ? 10.619 -7.422 -17.685 1.00 97.19 95 GLU A N 1
ATOM 785 C CA . GLU A 1 95 ? 11.379 -7.437 -16.434 1.00 97.19 95 GLU A CA 1
ATOM 786 C C . GLU A 1 95 ? 10.832 -6.465 -15.373 1.00 97.19 95 GLU A C 1
ATOM 788 O O . GLU A 1 95 ? 10.932 -6.734 -14.178 1.00 97.19 95 GLU A O 1
ATOM 793 N N . GLU A 1 96 ? 10.213 -5.353 -15.781 1.00 96.44 96 GLU A N 1
ATOM 794 C CA . GLU A 1 96 ? 9.573 -4.412 -14.855 1.00 96.44 96 GLU A CA 1
ATOM 795 C C . GLU A 1 96 ? 8.190 -4.908 -14.403 1.00 96.44 96 GLU A C 1
ATOM 797 O O . GLU A 1 96 ? 7.755 -4.599 -13.293 1.00 96.44 96 GLU A O 1
ATOM 802 N N . GLN A 1 97 ? 7.522 -5.731 -15.219 1.00 97.81 97 GLN A N 1
ATOM 803 C CA . GLN A 1 97 ? 6.283 -6.421 -14.841 1.00 97.81 97 GLN A CA 1
ATOM 804 C C . GLN A 1 97 ? 6.563 -7.521 -13.821 1.00 97.81 97 GLN A C 1
ATOM 806 O O . GLN A 1 97 ? 5.861 -7.614 -12.816 1.00 97.81 97 GLN A O 1
ATOM 811 N N . ASP A 1 98 ? 7.616 -8.310 -14.040 1.00 97.50 98 ASP A N 1
ATOM 812 C CA . ASP A 1 98 ? 8.033 -9.363 -13.113 1.00 97.50 98 ASP A CA 1
ATOM 813 C C . ASP A 1 98 ? 8.392 -8.782 -11.739 1.00 97.50 98 ASP A C 1
ATOM 815 O O . ASP A 1 98 ? 7.950 -9.305 -10.711 1.00 97.50 98 ASP A O 1
ATOM 819 N N . LYS A 1 99 ? 9.118 -7.653 -11.713 1.00 96.25 99 LYS A N 1
ATOM 820 C CA . LYS A 1 99 ? 9.391 -6.902 -10.477 1.00 96.25 99 LYS A CA 1
ATOM 821 C C . LYS A 1 99 ? 8.102 -6.454 -9.796 1.00 96.25 99 LYS A C 1
ATOM 823 O O . LYS A 1 99 ? 7.916 -6.743 -8.618 1.00 96.25 99 LYS A O 1
ATOM 828 N N . PHE A 1 100 ? 7.192 -5.806 -10.525 1.00 96.81 100 PHE A N 1
ATOM 829 C CA . PHE A 1 100 ? 5.912 -5.370 -9.965 1.00 96.81 100 PHE A CA 1
ATOM 830 C C . PHE A 1 100 ? 5.115 -6.537 -9.365 1.00 96.81 100 PHE A C 1
ATOM 832 O O . PHE A 1 100 ? 4.628 -6.435 -8.244 1.00 96.81 100 PHE A O 1
ATOM 839 N N . ILE A 1 101 ? 5.023 -7.671 -10.067 1.00 97.38 101 ILE A N 1
ATOM 840 C CA . ILE A 1 101 ? 4.317 -8.862 -9.578 1.00 97.38 101 ILE A CA 1
ATOM 841 C C . ILE A 1 101 ? 4.961 -9.392 -8.292 1.00 97.38 101 ILE A C 1
ATOM 843 O O . ILE A 1 101 ? 4.242 -9.805 -7.380 1.00 97.38 101 ILE A O 1
ATOM 847 N N . ALA A 1 102 ? 6.294 -9.400 -8.204 1.00 97.56 102 ALA A N 1
ATOM 848 C CA . ALA A 1 102 ? 7.005 -9.831 -7.004 1.00 97.56 102 ALA A CA 1
ATOM 849 C C . ALA A 1 102 ? 6.700 -8.918 -5.806 1.00 97.56 102 ALA A C 1
ATOM 851 O O . ALA A 1 102 ? 6.315 -9.419 -4.750 1.00 97.56 102 ALA A O 1
ATOM 852 N N . LEU A 1 103 ? 6.781 -7.598 -5.992 1.00 97.44 103 LEU A N 1
ATOM 853 C CA . LEU A 1 103 ? 6.461 -6.609 -4.957 1.00 97.44 103 LEU A CA 1
ATOM 854 C C . LEU A 1 103 ? 4.986 -6.677 -4.540 1.00 97.44 103 LEU A C 1
ATOM 856 O O . LEU A 1 103 ? 4.664 -6.636 -3.356 1.00 97.44 103 LEU A O 1
ATOM 860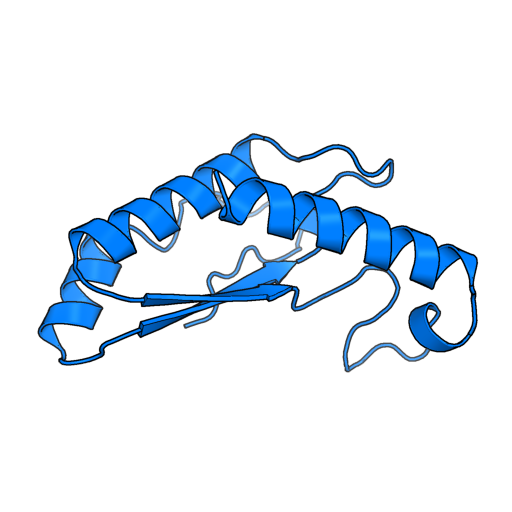 N N . TRP A 1 104 ? 4.078 -6.870 -5.499 1.00 97.12 104 TRP A N 1
ATOM 861 C CA . TRP A 1 104 ? 2.650 -7.022 -5.227 1.00 97.12 104 TRP A CA 1
ATOM 862 C C . TRP A 1 104 ? 2.349 -8.266 -4.386 1.00 97.12 104 TRP A C 1
ATOM 864 O O . TRP A 1 104 ? 1.555 -8.213 -3.447 1.00 97.12 104 TRP A O 1
ATOM 874 N N . LYS A 1 105 ? 2.994 -9.396 -4.701 1.00 97.38 105 LYS A N 1
ATOM 875 C CA . LYS A 1 105 ? 2.883 -10.625 -3.904 1.00 97.38 105 LYS A CA 1
ATOM 876 C C . LYS A 1 105 ? 3.451 -10.439 -2.502 1.00 97.38 105 LYS A C 1
ATOM 878 O O . LYS A 1 105 ? 2.851 -10.939 -1.556 1.00 97.38 105 LYS A O 1
ATOM 883 N N . ASP A 1 106 ? 4.569 -9.732 -2.373 1.00 97.62 106 ASP A N 1
ATOM 884 C CA . ASP A 1 106 ? 5.188 -9.434 -1.083 1.00 97.62 106 ASP A CA 1
ATOM 885 C C . ASP A 1 106 ? 4.268 -8.582 -0.195 1.00 97.62 106 ASP A C 1
ATOM 887 O O . ASP A 1 106 ? 3.964 -8.973 0.934 1.00 97.62 106 ASP A O 1
ATOM 891 N N . LEU A 1 107 ? 3.738 -7.482 -0.742 1.00 97.31 107 LEU A N 1
ATOM 892 C CA . LEU A 1 107 ? 2.780 -6.611 -0.060 1.00 97.31 107 LEU A CA 1
ATOM 893 C C . LEU A 1 107 ? 1.505 -7.367 0.321 1.00 97.31 107 LEU A C 1
ATOM 895 O O . LEU A 1 107 ? 1.074 -7.320 1.469 1.00 97.31 107 LEU A O 1
ATOM 899 N N . SER A 1 108 ? 0.912 -8.102 -0.623 1.00 96.25 108 SER A N 1
ATOM 900 C CA . SER A 1 108 ? -0.283 -8.903 -0.350 1.00 96.25 108 SER A CA 1
ATOM 901 C C . SER A 1 108 ? -0.026 -9.986 0.697 1.00 96.25 108 SER A C 1
ATOM 903 O O . SER A 1 108 ? -0.933 -10.297 1.463 1.00 96.25 108 SER A O 1
ATOM 905 N N . GLY A 1 109 ? 1.178 -10.564 0.730 1.00 96.94 109 GLY A N 1
ATOM 906 C CA . GLY A 1 109 ? 1.580 -11.528 1.747 1.00 96.94 109 GLY A CA 1
ATOM 907 C C . GLY A 1 109 ? 1.641 -10.895 3.133 1.00 96.94 109 GLY A C 1
ATOM 908 O O . GLY A 1 109 ? 1.092 -11.458 4.070 1.00 96.94 109 GLY A O 1
ATOM 909 N N . PHE A 1 110 ? 2.236 -9.704 3.249 1.00 95.69 110 PHE A N 1
ATOM 910 C CA . PHE A 1 110 ? 2.264 -8.951 4.504 1.00 95.69 110 PHE A CA 1
ATOM 911 C C . PHE A 1 110 ? 0.851 -8.640 5.026 1.00 95.69 110 PHE A C 1
ATOM 913 O O . PHE A 1 110 ? 0.570 -8.896 6.191 1.00 95.69 110 PHE A O 1
ATOM 920 N N . LEU A 1 111 ? -0.054 -8.174 4.159 1.00 93.50 111 LEU A N 1
ATOM 921 C CA . LEU A 1 111 ? -1.417 -7.757 4.533 1.00 93.50 111 LEU A CA 1
ATOM 922 C C . LEU A 1 111 ? -2.378 -8.905 4.896 1.00 93.50 111 LEU A C 1
ATOM 924 O O . LEU A 1 111 ? -3.473 -8.644 5.384 1.00 93.50 111 LEU A O 1
ATOM 928 N N . HIS A 1 112 ? -2.015 -10.160 4.623 1.00 86.00 112 HIS A N 1
ATOM 929 C CA . HIS A 1 112 ? -2.811 -11.341 4.984 1.00 86.00 112 HIS A CA 1
ATOM 930 C C . HIS A 1 112 ? -2.271 -12.082 6.221 1.00 86.00 112 HIS A C 1
ATOM 932 O O . HIS A 1 112 ? -2.685 -13.217 6.470 1.00 86.00 112 HIS A O 1
ATOM 938 N N . THR A 1 113 ? -1.334 -11.474 6.953 1.00 60.59 113 THR A N 1
ATOM 939 C CA . THR A 1 113 ? -0.744 -12.041 8.179 1.00 60.59 113 THR A CA 1
ATOM 940 C C . THR A 1 113 ? -1.506 -11.563 9.402 1.00 60.59 113 THR A C 1
ATOM 942 O O . THR A 1 113 ? -1.747 -12.405 10.295 1.00 60.59 113 THR A O 1
#

Sequence (113 aa):
MHIGFQSTAAEQNDPVFYEKDIQYIHQAGFDHIRLPVDEEQLWTLDGRREEEAFKLMGDCIQWCEHSGLRVIIDLHILRSHHFNAAEKPLWTKPEEQDKFIALWKDLSGFLHT

Foldseek 3Di:
DEQDPDPDPDDDPDRPDDLVVLLVCVVVPAAADEYEDEPVQQADPVGDGPVVSLVVVVNVCVSCVVSNHYYHYHHAYYPQDHPPDPHRCCVVPVVSVVSVVVNVVVVVVSVVD

pLDDT: mean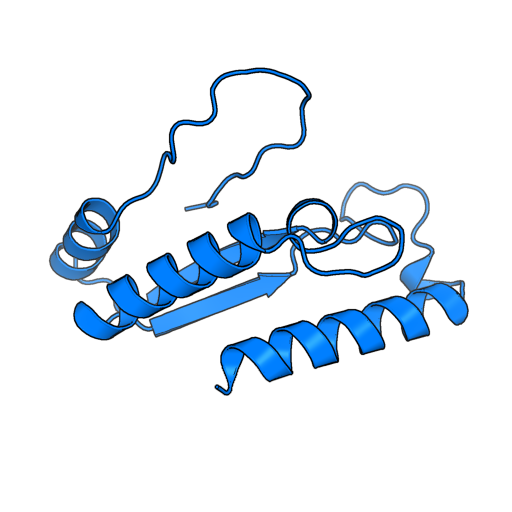 86.75, std 19.06, range [30.92, 97.94]

Radius of gyration: 15.31 Å; chains: 1; bounding box: 36×30×40 Å

Secondary structure (DSSP, 8-state):
--------SSS----S--HHHHHHHHHTT--EEEEEEEHHHHB-TTS-B-HHHHHHHHHHHHHHHHTT-EEEEEEEEBTTB-TT-S--GGGT-HHHHHHHHHHHHHHHHHHT-